Protein AF-A0A1H8AFB3-F1 (afdb_monomer_lite)

Foldseek 3Di:
DDDDDDDDDDPDPPPPPPPPPPDPDDDLVQAFLLNLLPDDPVVNVVSLVVLVVVLCVLVVHPDDDPVVSVVLSVQLNVQSVVGRGDRSNVSSCVSVVRDGDDDD

pLDDT: mean 86.25, std 17.1, range [46.03, 98.5]

Secondary structure (DSSP, 8-state):
---------------------------TTT-BHHHHTTS-HHHHHHHHHHHHHHHHHHTT-----HHHHHHHHHHHHHHHHH-TTSBHHHHHHHHHT--PPPP-

Radius of gyration: 25.3 Å; chains: 1; bounding box: 53×80×49 Å

Sequence (104 aa):
MNKPLMTVLALLSLSSSAMAEDKLVVDLSKMTCRELIKLDIQDFAGITMWLSGYYNASVRNTVIDLYQFAGAAKSVKDYCQTSPQATVMSAAERALGIKMPKPR

Structure (mmCIF, N/CA/C/O backbone):
data_AF-A0A1H8AFB3-F1
#
_entry.id   AF-A0A1H8AFB3-F1
#
loop_
_atom_site.group_PDB
_atom_site.id
_atom_site.type_symbol
_atom_site.label_atom_id
_atom_site.label_alt_id
_atom_site.label_comp_id
_atom_site.label_asym_id
_atom_site.label_entity_id
_atom_site.label_seq_id
_atom_site.pdbx_PDB_ins_code
_atom_site.Cartn_x
_atom_site.Cartn_y
_atom_site.Cartn_z
_atom_site.occupancy
_atom_site.B_iso_or_equiv
_atom_site.auth_seq_id
_atom_site.auth_comp_id
_atom_site.auth_asym_id
_atom_site.auth_atom_id
_atom_site.pdbx_PDB_model_num
ATOM 1 N N . MET A 1 1 ? -31.218 66.423 34.667 1.00 46.03 1 MET A N 1
ATOM 2 C CA . MET A 1 1 ? -30.394 66.826 33.513 1.00 46.03 1 MET A CA 1
ATOM 3 C C . MET A 1 1 ? -29.054 66.096 33.612 1.00 46.03 1 MET A C 1
ATOM 5 O O . MET A 1 1 ? -28.281 66.383 34.513 1.00 46.03 1 MET A O 1
ATOM 9 N N . ASN A 1 2 ? -28.871 65.117 32.715 1.00 57.50 2 ASN A N 1
ATOM 10 C CA . ASN A 1 2 ? -27.603 64.609 32.161 1.00 57.50 2 ASN A CA 1
ATOM 11 C C . ASN A 1 2 ? -26.790 63.590 32.982 1.00 57.50 2 ASN A C 1
ATOM 13 O O . ASN A 1 2 ? -25.869 63.978 33.692 1.00 57.50 2 ASN A O 1
ATOM 17 N N . LYS A 1 3 ? -27.043 62.287 32.754 1.00 50.91 3 LYS A N 1
ATOM 18 C CA . LYS A 1 3 ? -26.057 61.185 32.847 1.00 50.91 3 LYS A CA 1
ATOM 19 C C . LYS A 1 3 ? -26.382 60.077 31.817 1.00 50.91 3 LYS A C 1
ATOM 21 O O . LYS A 1 3 ? -27.526 60.004 31.381 1.00 50.91 3 LYS A O 1
ATOM 26 N N . PRO A 1 4 ? -25.377 59.315 31.349 1.00 50.28 4 PRO A N 1
ATOM 27 C CA . PRO A 1 4 ? -25.077 59.221 29.920 1.00 50.28 4 PRO A CA 1
ATOM 28 C C . PRO A 1 4 ? -25.394 57.870 29.258 1.00 50.28 4 PRO A C 1
ATOM 30 O O . PRO A 1 4 ? -25.502 56.839 29.911 1.00 50.28 4 PRO A O 1
ATOM 33 N N . LEU A 1 5 ? -25.491 57.950 27.926 1.00 60.56 5 LEU A N 1
ATOM 34 C CA . LEU A 1 5 ? -25.048 57.007 26.893 1.00 60.56 5 LEU A CA 1
ATOM 35 C C . LEU A 1 5 ? -24.680 55.581 27.345 1.00 60.56 5 LEU A C 1
ATOM 37 O O . LEU A 1 5 ? -23.609 55.370 27.909 1.00 60.56 5 LEU A O 1
ATOM 41 N N . MET A 1 6 ? -25.480 54.593 26.933 1.00 50.81 6 MET A N 1
ATOM 42 C CA . MET A 1 6 ? -24.977 53.232 26.738 1.00 50.81 6 MET A CA 1
ATOM 43 C C . MET A 1 6 ? -25.818 52.463 25.707 1.00 50.81 6 MET A C 1
ATOM 45 O O . MET A 1 6 ? -26.662 51.638 26.045 1.00 50.81 6 MET A O 1
ATOM 49 N N . THR A 1 7 ? -25.594 52.744 24.423 1.00 58.03 7 T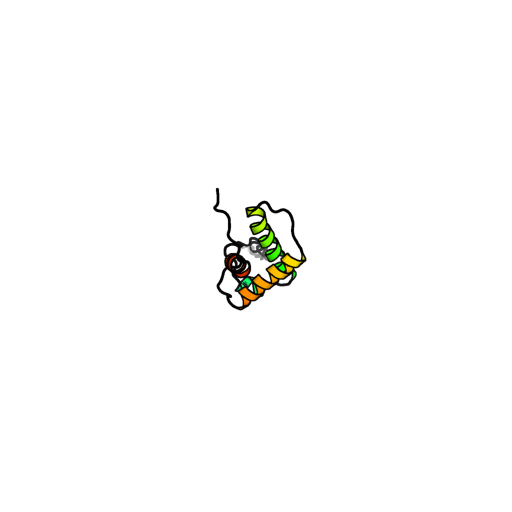HR A N 1
ATOM 50 C CA . THR A 1 7 ? -26.097 51.895 23.333 1.00 58.03 7 THR A CA 1
ATOM 51 C C . THR A 1 7 ? -25.036 50.836 23.047 1.00 58.03 7 THR A C 1
ATOM 53 O O . THR A 1 7 ? -24.023 51.118 22.411 1.00 58.03 7 THR A O 1
ATOM 56 N N . VAL A 1 8 ? -25.222 49.630 23.583 1.00 57.38 8 VAL A N 1
ATOM 57 C CA . VAL A 1 8 ? -24.325 48.490 23.350 1.00 57.38 8 VAL A CA 1
ATOM 58 C C . VAL A 1 8 ? -24.619 47.925 21.960 1.00 57.38 8 VAL A C 1
ATOM 60 O O . VAL A 1 8 ? -25.639 47.274 21.749 1.00 57.38 8 VAL A O 1
ATOM 63 N N . LEU A 1 9 ? -23.736 48.201 21.001 1.00 58.44 9 LEU A N 1
ATOM 64 C CA . LEU A 1 9 ? -23.766 47.596 19.672 1.00 58.44 9 LEU A CA 1
ATOM 65 C C . LEU A 1 9 ? -23.111 46.209 19.766 1.00 58.44 9 LEU A C 1
ATOM 67 O O . LEU A 1 9 ? -21.892 46.097 19.877 1.00 58.44 9 LEU A O 1
ATOM 71 N N . ALA A 1 10 ? -23.922 45.153 19.777 1.00 56.72 10 ALA A N 1
ATOM 72 C CA . ALA A 1 10 ? -23.434 43.779 19.761 1.00 56.72 10 ALA A CA 1
ATOM 73 C C . ALA A 1 10 ? -22.841 43.457 18.377 1.00 56.72 10 ALA A C 1
ATOM 75 O O . ALA A 1 10 ? -23.577 43.249 17.413 1.00 56.72 10 ALA A O 1
ATOM 76 N N . LEU A 1 11 ? -21.509 43.430 18.270 1.00 58.72 11 LEU A N 1
ATOM 77 C CA . LEU A 1 11 ? -20.823 42.860 17.112 1.00 58.72 11 LEU A CA 1
ATOM 78 C C . LEU A 1 11 ? -21.024 41.338 17.134 1.00 58.72 11 LEU A C 1
ATOM 80 O O . LEU A 1 11 ? -20.441 40.646 17.967 1.00 58.72 11 LEU A O 1
ATOM 84 N N . LEU A 1 12 ? -21.841 40.812 16.217 1.00 58.88 12 LEU A N 1
ATOM 85 C CA . LEU A 1 12 ? -21.858 39.383 15.916 1.00 58.88 12 LEU A CA 1
ATOM 86 C C . LEU A 1 12 ? -20.552 39.021 15.202 1.00 58.88 12 LEU A C 1
ATOM 88 O O . LEU A 1 12 ? -20.383 39.277 14.010 1.00 58.88 12 LEU A O 1
ATOM 92 N N . SER A 1 13 ? -19.626 38.424 15.942 1.00 58.44 13 SER A N 1
ATOM 93 C CA . SER A 1 13 ? -18.434 37.779 15.403 1.00 58.44 13 SER A CA 1
ATOM 94 C C . SER A 1 13 ? -18.864 36.623 14.493 1.00 58.44 13 SER A C 1
ATOM 96 O O . SER A 1 13 ? -19.288 35.577 14.981 1.00 58.44 13 SER A O 1
ATOM 98 N N . LEU A 1 14 ? -18.754 36.781 13.170 1.00 59.81 14 LEU A N 1
ATOM 99 C CA . LEU A 1 14 ? -18.747 35.640 12.254 1.00 59.81 14 LEU A CA 1
ATOM 100 C C . LEU A 1 14 ? -17.430 34.888 12.472 1.00 59.81 14 LEU A C 1
ATOM 102 O O . LEU A 1 14 ? -16.422 35.155 11.822 1.00 59.81 14 LEU A O 1
ATOM 106 N N . SER A 1 15 ? -17.418 33.959 13.422 1.00 58.34 15 SER A N 1
ATOM 107 C CA . SER A 1 15 ? -16.384 32.936 13.505 1.00 58.34 15 SER A CA 1
ATOM 108 C C . SER A 1 15 ? -16.582 31.978 12.335 1.00 58.34 15 SER A C 1
ATOM 110 O O . SER A 1 15 ? -17.300 30.987 12.450 1.00 58.34 15 SER A O 1
ATOM 112 N N . SER A 1 16 ? -15.967 32.294 11.195 1.00 58.94 16 SER A N 1
ATOM 113 C CA . SER A 1 16 ? -15.724 31.322 10.136 1.00 58.94 16 SER A CA 1
ATOM 114 C C . SER A 1 16 ? -14.920 30.184 10.754 1.00 58.94 16 SER A C 1
ATOM 116 O O . SER A 1 16 ? -13.724 30.333 11.006 1.00 58.94 16 SER A O 1
ATOM 118 N N . SER A 1 17 ? -15.562 29.052 11.037 1.00 57.22 17 SER A N 1
ATOM 119 C CA . SER A 1 17 ? -14.844 27.808 11.260 1.00 57.22 17 SER A CA 1
ATOM 120 C C . SER A 1 17 ? -14.203 27.457 9.925 1.00 57.22 17 SER A C 1
ATOM 122 O O . SER A 1 17 ? -14.819 26.804 9.084 1.00 57.22 17 SER A O 1
ATOM 124 N N . ALA A 1 18 ? -12.984 27.946 9.701 1.00 57.53 18 ALA A N 1
ATOM 125 C CA . ALA A 1 18 ? -12.064 27.283 8.805 1.00 57.53 18 ALA A CA 1
ATOM 126 C C . ALA A 1 18 ? -11.955 25.859 9.351 1.00 57.53 18 ALA A C 1
ATOM 128 O O . ALA A 1 18 ? -11.265 25.615 10.340 1.00 57.53 18 ALA A O 1
ATOM 129 N N . MET A 1 19 ? -12.760 24.959 8.786 1.00 56.31 19 MET A N 1
ATOM 130 C CA . MET A 1 19 ? -12.543 23.527 8.853 1.00 56.31 19 MET A CA 1
ATOM 131 C C . MET A 1 19 ? -11.073 23.361 8.502 1.00 56.31 19 MET A C 1
ATOM 133 O O . MET A 1 19 ? -10.692 23.581 7.354 1.00 56.31 19 MET A O 1
ATOM 137 N N . ALA A 1 20 ? -10.231 23.115 9.502 1.00 53.31 20 ALA A N 1
ATOM 138 C CA . ALA A 1 20 ? -8.872 22.702 9.242 1.00 53.31 20 ALA A CA 1
ATOM 139 C C . ALA A 1 20 ? -9.008 21.486 8.325 1.00 53.31 20 ALA A C 1
ATOM 141 O O . ALA A 1 20 ? -9.665 20.517 8.708 1.00 53.31 20 ALA A O 1
ATOM 142 N N . GLU A 1 21 ? -8.509 21.581 7.092 1.00 55.00 21 GLU A N 1
ATOM 143 C CA . GLU A 1 21 ? -8.357 20.424 6.219 1.00 55.00 21 GLU A CA 1
ATOM 144 C C . GLU A 1 21 ? -7.431 19.471 6.971 1.00 55.00 21 GLU A C 1
ATOM 146 O O . GLU A 1 21 ? -6.213 19.661 7.023 1.00 55.00 21 GLU A O 1
ATOM 151 N N . ASP A 1 22 ? -8.040 18.545 7.706 1.00 57.22 22 ASP A N 1
ATOM 152 C CA . ASP A 1 22 ? -7.354 17.660 8.625 1.00 57.22 22 ASP A CA 1
ATOM 153 C C . ASP A 1 22 ? -6.405 16.802 7.788 1.00 57.22 22 ASP A C 1
ATOM 155 O O . ASP A 1 22 ? -6.825 15.991 6.969 1.00 57.22 22 ASP A O 1
ATOM 159 N N . LYS A 1 23 ? -5.117 17.136 7.893 1.00 54.56 23 LYS A N 1
ATOM 160 C CA . LYS A 1 23 ? -3.933 16.504 7.300 1.00 54.56 23 LYS A CA 1
ATOM 161 C C . LYS A 1 23 ? -4.231 15.442 6.226 1.00 54.56 23 LYS A C 1
ATOM 163 O O . LYS A 1 23 ? -4.320 14.257 6.533 1.00 54.56 23 LYS A O 1
ATOM 168 N N . LEU A 1 24 ? -4.184 15.841 4.951 1.00 72.25 24 LEU A N 1
ATOM 169 C CA . LEU A 1 24 ? -4.067 14.945 3.781 1.00 72.25 24 LEU A CA 1
ATOM 170 C C . LEU A 1 24 ? -2.687 14.241 3.719 1.00 72.25 24 LEU A C 1
ATOM 172 O O . LEU A 1 24 ? -2.046 14.169 2.673 1.00 72.25 24 LEU A O 1
ATOM 176 N N . VAL A 1 25 ? -2.172 13.775 4.857 1.00 83.69 25 VAL A N 1
ATOM 177 C CA . VAL A 1 25 ? -0.879 13.100 4.978 1.00 83.69 25 VAL A CA 1
ATOM 178 C C . VAL A 1 25 ? -1.126 11.723 5.569 1.00 83.69 25 VAL A C 1
ATOM 180 O O . VAL A 1 25 ? -1.426 11.589 6.753 1.00 83.69 25 VAL A O 1
ATOM 183 N N . VAL A 1 26 ? -0.969 10.696 4.739 1.00 86.25 26 VAL A N 1
ATOM 184 C CA . VAL A 1 26 ? -1.126 9.298 5.145 1.00 86.25 26 VAL A CA 1
ATOM 185 C C . VAL A 1 26 ? 0.251 8.681 5.365 1.00 86.25 26 VAL A C 1
ATOM 187 O O . VAL A 1 26 ? 1.062 8.595 4.445 1.00 86.25 26 VAL A O 1
ATOM 190 N N . ASP A 1 27 ? 0.516 8.221 6.588 1.00 92.44 27 ASP A N 1
ATOM 191 C CA . ASP A 1 27 ? 1.693 7.406 6.892 1.00 92.44 27 ASP A CA 1
ATOM 192 C C . ASP A 1 27 ? 1.402 5.937 6.556 1.00 92.44 27 ASP A C 1
ATOM 194 O O . ASP A 1 27 ? 0.851 5.181 7.363 1.00 92.44 27 ASP A O 1
ATOM 198 N N . LEU A 1 28 ? 1.779 5.521 5.346 1.00 92.50 28 LEU A N 1
ATOM 199 C CA . LEU A 1 28 ? 1.519 4.164 4.858 1.00 92.50 28 LEU A CA 1
ATOM 200 C C . LEU A 1 28 ? 2.301 3.073 5.595 1.00 92.50 28 LEU A C 1
ATOM 202 O O . LEU A 1 28 ? 1.915 1.908 5.516 1.00 92.50 28 LEU A O 1
ATOM 206 N N . SER A 1 29 ? 3.317 3.433 6.389 1.00 93.06 29 SER A N 1
ATOM 207 C CA . SER A 1 29 ? 3.974 2.475 7.286 1.00 93.06 29 SER A CA 1
ATOM 208 C C . SER A 1 29 ? 3.085 2.060 8.464 1.00 93.06 29 SER A C 1
ATOM 210 O O . SER A 1 29 ? 3.275 0.984 9.034 1.00 93.06 29 SER A O 1
ATOM 212 N N . LYS A 1 30 ? 2.091 2.889 8.810 1.00 96.31 30 LYS A N 1
ATOM 213 C CA . LYS A 1 30 ? 1.168 2.673 9.934 1.00 96.31 30 LYS A CA 1
ATOM 214 C C . LYS A 1 30 ? -0.247 2.306 9.509 1.00 96.31 30 LYS A C 1
ATOM 216 O O . LYS A 1 30 ? -0.983 1.762 10.328 1.00 96.31 30 LYS A O 1
ATOM 221 N N . MET A 1 31 ? -0.620 2.584 8.260 1.00 96.88 31 MET A N 1
ATOM 222 C CA . MET A 1 31 ? -1.946 2.263 7.740 1.00 96.88 31 MET A CA 1
ATOM 223 C C . MET A 1 31 ? -2.259 0.774 7.924 1.00 96.88 31 MET A C 1
ATOM 225 O O . MET A 1 31 ? -1.478 -0.105 7.550 1.00 96.88 31 MET A O 1
ATOM 229 N N . THR A 1 32 ? -3.423 0.493 8.489 1.00 98.31 32 THR A N 1
ATOM 230 C CA . THR A 1 32 ? -3.913 -0.849 8.787 1.00 98.31 32 THR A CA 1
ATOM 231 C C . THR A 1 32 ? -4.728 -1.421 7.633 1.00 98.31 32 THR A C 1
ATOM 233 O O . THR A 1 32 ? -5.377 -0.712 6.861 1.00 98.31 32 THR A O 1
ATOM 236 N N . CYS A 1 33 ? -4.780 -2.746 7.557 1.00 98.31 33 CYS A N 1
ATOM 237 C CA . CYS A 1 33 ? -5.670 -3.455 6.649 1.00 98.31 33 CYS A CA 1
ATOM 238 C C . CYS A 1 33 ? -7.147 -3.100 6.870 1.00 98.31 33 CYS A C 1
ATOM 240 O O . CYS A 1 33 ? -7.910 -3.045 5.908 1.00 98.31 33 CYS A O 1
ATOM 242 N N . ARG A 1 34 ? -7.556 -2.819 8.116 1.00 98.31 34 ARG A N 1
ATOM 243 C CA . ARG A 1 34 ? -8.916 -2.358 8.436 1.00 98.31 34 ARG A CA 1
ATOM 244 C C . ARG A 1 34 ? -9.255 -1.027 7.769 1.00 98.31 34 ARG A C 1
ATOM 246 O O . ARG A 1 34 ? -10.405 -0.841 7.383 1.00 98.31 34 ARG A O 1
ATOM 253 N N . GLU A 1 35 ? -8.298 -0.112 7.678 1.00 97.38 35 GLU A N 1
ATOM 254 C CA . GLU A 1 35 ? -8.478 1.165 6.982 1.00 97.38 35 GLU A CA 1
ATOM 255 C C . GLU A 1 35 ? -8.527 0.943 5.468 1.00 97.38 35 GLU A C 1
ATOM 257 O O . GLU A 1 35 ? -9.445 1.432 4.818 1.00 97.38 35 GLU A O 1
ATOM 262 N N . LEU A 1 36 ? -7.629 0.116 4.920 1.00 97.31 36 LEU A N 1
ATOM 263 C CA . LEU A 1 36 ? -7.551 -0.149 3.478 1.00 97.31 36 LEU A CA 1
ATOM 264 C C . LEU A 1 36 ? -8.855 -0.710 2.901 1.00 97.31 36 LEU A C 1
ATOM 266 O O . LEU A 1 36 ? -9.318 -0.254 1.861 1.00 97.31 36 LEU A O 1
ATOM 270 N N . ILE A 1 37 ? -9.465 -1.698 3.562 1.00 97.19 37 ILE A N 1
ATOM 271 C CA . ILE A 1 37 ? -10.675 -2.359 3.042 1.00 97.19 37 ILE A CA 1
ATOM 272 C C . ILE A 1 37 ? -11.935 -1.485 3.117 1.00 97.19 37 ILE A C 1
ATOM 274 O O . ILE A 1 37 ? -12.971 -1.885 2.589 1.00 97.19 37 ILE A O 1
ATOM 278 N N . LYS A 1 38 ? -11.865 -0.337 3.802 1.00 97.25 38 LYS A N 1
ATOM 279 C CA . LYS A 1 38 ? -12.955 0.641 3.898 1.00 97.25 38 LYS A CA 1
ATOM 280 C C . LYS A 1 38 ? -12.869 1.739 2.843 1.00 97.25 38 LYS A C 1
ATOM 282 O O . LYS A 1 38 ? -13.826 2.497 2.718 1.00 97.25 38 LYS A O 1
ATOM 287 N N . LEU A 1 39 ? -11.744 1.840 2.137 1.00 95.56 39 LEU A N 1
ATOM 288 C CA . LEU A 1 39 ? -11.563 2.831 1.087 1.00 95.56 39 LEU A CA 1
ATOM 289 C C . LEU A 1 39 ? -12.544 2.598 -0.059 1.00 95.56 39 LEU A C 1
ATOM 291 O O . LEU A 1 39 ? -12.922 1.460 -0.362 1.00 95.56 39 LEU A O 1
ATOM 295 N N . ASP A 1 40 ? -12.913 3.689 -0.719 1.00 96.94 40 ASP A N 1
ATOM 296 C CA . ASP A 1 40 ? -13.565 3.594 -2.012 1.00 96.94 40 ASP A CA 1
ATOM 297 C C . ASP A 1 40 ? -12.582 3.106 -3.092 1.00 96.94 40 ASP A C 1
ATOM 299 O O . ASP A 1 40 ? -11.397 2.863 -2.852 1.00 96.94 40 ASP A O 1
ATOM 303 N N . ILE A 1 41 ? -13.094 2.914 -4.306 1.00 94.75 41 ILE A N 1
ATOM 304 C CA . ILE A 1 41 ? -12.307 2.363 -5.412 1.00 94.75 41 ILE A CA 1
ATOM 305 C C . ILE A 1 41 ? -11.153 3.295 -5.811 1.00 94.75 41 ILE A C 1
ATOM 307 O O . ILE A 1 41 ? -10.089 2.796 -6.181 1.00 94.75 41 ILE A O 1
ATOM 311 N N . GLN A 1 42 ? -11.346 4.616 -5.753 1.00 96.31 42 GLN A N 1
ATOM 312 C CA . GLN A 1 42 ? -10.334 5.588 -6.171 1.00 96.31 42 GLN A CA 1
ATOM 313 C C . GLN A 1 42 ? -9.193 5.644 -5.158 1.00 96.31 42 GLN A C 1
ATOM 315 O O . GLN A 1 42 ? -8.030 5.489 -5.535 1.00 96.31 42 GLN A O 1
ATOM 320 N N . ASP A 1 43 ? -9.520 5.753 -3.874 1.00 94.94 43 ASP A N 1
ATOM 321 C CA . ASP A 1 43 ? -8.531 5.771 -2.801 1.00 94.94 43 ASP A CA 1
ATOM 322 C C . ASP A 1 43 ? -7.786 4.435 -2.718 1.00 94.94 43 ASP A C 1
ATOM 324 O O . ASP A 1 43 ? -6.558 4.397 -2.604 1.00 94.94 43 ASP A O 1
ATOM 328 N N . PHE A 1 44 ? -8.503 3.314 -2.855 1.00 96.19 44 PHE A N 1
ATOM 329 C CA . PHE A 1 44 ? -7.887 1.990 -2.907 1.00 96.19 44 PHE A CA 1
ATOM 330 C C . PHE A 1 44 ? -6.894 1.869 -4.073 1.00 96.19 44 PHE A C 1
ATOM 332 O O . PHE A 1 44 ? -5.782 1.359 -3.893 1.00 96.19 44 PHE A O 1
ATOM 339 N N . ALA A 1 45 ? -7.258 2.355 -5.264 1.00 96.19 45 ALA A N 1
ATOM 340 C CA . ALA A 1 45 ? -6.364 2.370 -6.419 1.00 96.19 45 ALA A CA 1
ATOM 341 C C . ALA A 1 45 ? -5.131 3.256 -6.171 1.00 96.19 45 ALA A C 1
ATOM 343 O O . ALA A 1 45 ? -4.011 2.840 -6.468 1.00 96.19 45 ALA A O 1
ATOM 344 N N . GLY A 1 46 ? -5.310 4.434 -5.567 1.00 96.19 46 GLY A N 1
ATOM 345 C CA . GLY A 1 46 ? -4.215 5.338 -5.209 1.00 96.19 46 GLY A CA 1
ATOM 346 C C . GLY A 1 46 ? -3.215 4.703 -4.238 1.00 96.19 46 GLY A C 1
ATOM 347 O O . GLY A 1 46 ? -2.011 4.689 -4.507 1.00 96.19 46 GLY A O 1
ATOM 348 N N . ILE A 1 47 ? -3.704 4.106 -3.146 1.00 96.25 47 ILE A N 1
ATOM 349 C CA . ILE A 1 47 ? -2.849 3.450 -2.146 1.00 96.25 47 ILE A CA 1
ATOM 350 C C . ILE A 1 47 ? -2.123 2.234 -2.730 1.00 96.25 47 ILE A C 1
ATOM 352 O O . ILE A 1 47 ? -0.921 2.067 -2.515 1.00 96.25 47 ILE A O 1
ATOM 356 N N . THR A 1 48 ? -2.816 1.387 -3.493 1.00 96.94 48 THR A N 1
ATOM 357 C CA . THR A 1 48 ? -2.188 0.201 -4.102 1.00 96.94 48 THR A CA 1
ATOM 358 C C . THR A 1 48 ? -1.159 0.572 -5.170 1.00 96.94 48 THR A C 1
ATOM 360 O O . THR A 1 48 ? -0.110 -0.071 -5.248 1.00 96.94 48 THR A O 1
ATOM 363 N N . MET A 1 49 ? -1.391 1.642 -5.938 1.00 97.62 49 MET A N 1
ATOM 364 C CA . MET A 1 49 ? -0.410 2.174 -6.887 1.00 97.62 49 MET A CA 1
ATOM 365 C C . MET A 1 49 ? 0.827 2.730 -6.172 1.00 97.62 49 MET A C 1
ATOM 367 O O . MET A 1 49 ? 1.952 2.414 -6.564 1.00 97.62 49 MET A O 1
ATOM 371 N N . TRP A 1 50 ? 0.645 3.499 -5.093 1.00 96.94 50 TRP A N 1
ATOM 372 C CA . TRP A 1 50 ? 1.766 3.987 -4.284 1.00 96.94 50 TRP A CA 1
ATOM 373 C C . TRP A 1 50 ? 2.608 2.827 -3.746 1.00 96.94 50 TRP A C 1
ATOM 375 O O . TRP A 1 50 ? 3.834 2.849 -3.846 1.00 96.94 50 TRP A O 1
ATOM 385 N N . LEU A 1 51 ? 1.951 1.781 -3.239 1.00 97.00 51 LEU A N 1
ATOM 386 C CA . LEU A 1 51 ? 2.615 0.605 -2.684 1.00 97.00 51 LEU A CA 1
ATOM 387 C C . LEU A 1 51 ? 3.415 -0.154 -3.750 1.00 97.00 51 LEU A C 1
ATOM 389 O O . LEU A 1 51 ? 4.565 -0.525 -3.519 1.00 97.00 51 LEU A O 1
ATOM 393 N N . SER A 1 52 ? 2.838 -0.317 -4.945 1.00 97.19 52 SER A N 1
ATOM 394 C CA . SER A 1 52 ? 3.543 -0.864 -6.108 1.00 97.19 52 SER A CA 1
ATOM 395 C C . SER A 1 52 ? 4.797 -0.048 -6.435 1.00 97.19 52 SER A C 1
ATOM 397 O O . SER A 1 52 ? 5.882 -0.614 -6.585 1.00 97.19 52 SER A O 1
ATOM 399 N N . GLY A 1 53 ? 4.682 1.282 -6.484 1.00 96.62 53 GLY A N 1
ATOM 400 C CA . GLY A 1 53 ? 5.812 2.179 -6.721 1.00 96.62 53 GLY A CA 1
ATOM 401 C C . GLY A 1 53 ? 6.902 2.057 -5.653 1.00 96.62 53 GLY A C 1
ATOM 402 O O . GLY A 1 53 ? 8.076 1.925 -5.994 1.00 96.62 53 GLY A O 1
ATOM 403 N N . TYR A 1 54 ? 6.518 2.027 -4.374 1.00 96.06 54 TYR A N 1
ATOM 404 C CA . TYR A 1 54 ? 7.435 1.884 -3.242 1.00 96.06 54 TYR A CA 1
ATOM 405 C C . TYR A 1 54 ? 8.301 0.619 -3.358 1.00 96.06 54 TYR A C 1
ATOM 407 O O . TYR A 1 54 ? 9.530 0.684 -3.258 1.00 96.06 54 TYR A O 1
ATOM 415 N N . TYR A 1 55 ? 7.679 -0.529 -3.640 1.00 95.88 55 TYR A N 1
ATOM 416 C CA . TYR A 1 55 ? 8.400 -1.794 -3.779 1.00 95.88 55 TYR A CA 1
ATOM 417 C C . TYR A 1 55 ? 9.244 -1.855 -5.057 1.00 95.88 55 TYR A C 1
ATOM 419 O O . TYR A 1 55 ? 10.398 -2.284 -5.004 1.00 95.88 55 TYR A O 1
ATOM 427 N N . ASN A 1 56 ? 8.736 -1.372 -6.193 1.00 96.12 56 ASN A N 1
ATOM 428 C CA . ASN A 1 56 ? 9.496 -1.352 -7.447 1.00 96.12 56 ASN A CA 1
ATOM 429 C C . ASN A 1 56 ? 10.707 -0.407 -7.392 1.00 96.12 56 ASN A C 1
ATOM 431 O O . ASN A 1 56 ? 11.772 -0.741 -7.919 1.00 96.12 56 ASN A O 1
ATOM 435 N N . ALA A 1 57 ? 10.596 0.726 -6.688 1.00 94.81 57 ALA A N 1
ATOM 436 C CA . ALA A 1 57 ? 11.707 1.651 -6.478 1.00 94.81 57 ALA A CA 1
ATOM 437 C C . ALA A 1 57 ? 12.886 0.982 -5.752 1.00 94.81 57 ALA A C 1
ATOM 439 O O . ALA A 1 57 ? 14.042 1.228 -6.104 1.00 94.81 57 ALA A O 1
ATOM 440 N N . SER A 1 58 ? 12.606 0.079 -4.803 1.00 92.50 58 SER A N 1
ATOM 441 C CA . SER A 1 58 ? 13.640 -0.643 -4.046 1.00 92.50 58 SER A CA 1
ATOM 442 C C . SER A 1 58 ? 14.563 -1.495 -4.929 1.00 92.50 58 SER A C 1
ATOM 444 O O . SER A 1 58 ? 15.735 -1.684 -4.605 1.00 92.50 58 SER A O 1
ATOM 446 N N . VAL A 1 59 ? 14.061 -1.947 -6.082 1.00 93.19 59 VAL A N 1
ATOM 447 C CA . VAL A 1 59 ? 14.789 -2.769 -7.060 1.00 93.19 59 VAL A CA 1
ATOM 448 C C . VAL A 1 59 ? 15.064 -2.033 -8.373 1.00 93.19 59 VAL A C 1
ATOM 450 O O . VAL A 1 59 ? 15.512 -2.643 -9.340 1.00 93.19 59 VAL A O 1
ATOM 453 N N . ARG A 1 60 ? 14.835 -0.712 -8.416 1.00 94.69 60 ARG A N 1
ATOM 454 C CA . ARG A 1 60 ? 14.982 0.134 -9.615 1.00 94.69 60 ARG A CA 1
ATOM 455 C C . ARG A 1 60 ? 14.173 -0.371 -10.820 1.00 94.69 60 ARG A C 1
ATOM 457 O O . ARG A 1 60 ? 14.587 -0.161 -11.959 1.00 94.69 60 ARG A O 1
ATOM 464 N N . ASN A 1 61 ? 13.036 -1.026 -10.579 1.00 95.19 61 ASN A N 1
ATOM 465 C CA . ASN A 1 61 ? 12.139 -1.440 -11.650 1.00 95.19 61 ASN A CA 1
ATOM 466 C C . ASN A 1 61 ? 11.244 -0.265 -12.064 1.00 95.19 61 ASN A C 1
ATOM 468 O O . ASN A 1 61 ? 10.606 0.369 -11.226 1.00 95.19 61 ASN A O 1
ATOM 472 N N . THR A 1 62 ? 11.199 0.016 -13.361 1.00 96.56 62 THR A N 1
ATOM 473 C CA . THR A 1 62 ? 10.401 1.094 -13.961 1.00 96.56 62 THR A CA 1
ATOM 474 C C . THR A 1 62 ? 9.229 0.573 -14.792 1.00 96.56 62 THR A C 1
ATOM 476 O O . THR A 1 62 ? 8.496 1.369 -15.373 1.00 96.56 62 THR A O 1
ATOM 479 N N . VAL A 1 63 ? 9.049 -0.749 -14.871 1.00 96.94 63 VAL A N 1
ATOM 480 C CA . VAL A 1 63 ? 7.993 -1.395 -15.655 1.00 96.94 63 VAL A CA 1
ATOM 481 C C . VAL A 1 63 ? 6.899 -1.906 -14.727 1.00 96.94 63 VAL A C 1
ATOM 483 O O . VAL A 1 63 ? 7.172 -2.634 -13.771 1.00 96.94 63 VAL A O 1
ATOM 486 N N . ILE A 1 64 ? 5.653 -1.566 -15.057 1.00 96.19 64 ILE A N 1
ATOM 487 C CA . ILE A 1 64 ? 4.458 -2.131 -14.434 1.00 96.19 64 ILE A CA 1
ATOM 488 C C . ILE A 1 64 ? 3.727 -3.024 -15.438 1.00 96.19 64 ILE A C 1
ATOM 490 O O . ILE A 1 64 ? 3.368 -2.591 -16.531 1.00 96.19 64 ILE A O 1
ATOM 494 N N . ASP A 1 65 ? 3.492 -4.275 -15.053 1.00 96.81 65 ASP A N 1
ATOM 495 C CA . ASP A 1 65 ? 2.525 -5.143 -15.720 1.00 96.81 65 ASP A CA 1
ATOM 496 C C . ASP A 1 65 ? 1.158 -4.910 -15.066 1.00 96.81 65 ASP A C 1
ATOM 498 O O . ASP A 1 65 ? 0.976 -5.169 -13.874 1.00 96.81 65 ASP A O 1
ATOM 502 N N . LEU A 1 66 ? 0.202 -4.382 -15.833 1.00 96.75 66 LEU A N 1
ATOM 503 C CA . LEU A 1 66 ? -1.107 -3.983 -15.308 1.00 96.75 66 LEU A CA 1
ATOM 504 C C . LEU A 1 66 ? -1.980 -5.176 -14.891 1.00 96.75 66 LEU A C 1
ATOM 506 O O . LEU A 1 66 ? -2.774 -5.048 -13.957 1.00 96.75 66 LEU A O 1
ATOM 510 N N . TYR A 1 67 ? -1.823 -6.336 -15.532 1.00 97.38 67 TYR A N 1
ATOM 511 C CA . TYR A 1 67 ? -2.559 -7.544 -15.159 1.00 97.38 67 TYR A CA 1
ATOM 512 C C . TYR A 1 67 ? -2.021 -8.115 -13.848 1.00 97.38 67 TYR A C 1
ATOM 514 O O . TYR A 1 67 ? -2.795 -8.410 -12.934 1.00 97.38 67 TYR A O 1
ATOM 522 N N . GLN A 1 68 ? -0.696 -8.194 -13.719 1.00 97.19 68 GLN A N 1
ATOM 523 C CA . GLN A 1 68 ? -0.055 -8.639 -12.482 1.00 97.19 68 GLN A CA 1
ATOM 524 C C . GLN A 1 68 ? -0.290 -7.657 -11.337 1.00 97.19 68 GLN A C 1
ATOM 526 O O . GLN A 1 68 ? -0.523 -8.081 -10.207 1.00 97.19 68 GLN A O 1
ATOM 531 N N . PHE A 1 69 ? -0.307 -6.352 -11.618 1.00 97.56 69 PHE A N 1
ATOM 532 C CA . PHE A 1 69 ? -0.675 -5.334 -10.639 1.00 97.56 69 PHE A CA 1
ATOM 533 C C . PHE A 1 69 ? -2.090 -5.558 -10.094 1.00 97.56 69 PHE A C 1
ATOM 535 O O . PHE A 1 69 ? -2.273 -5.589 -8.878 1.00 97.56 69 PHE A O 1
ATOM 542 N N . ALA A 1 70 ? -3.082 -5.769 -10.966 1.00 97.50 70 ALA A N 1
ATOM 543 C CA . ALA A 1 70 ? -4.455 -6.024 -10.535 1.00 97.50 70 ALA A CA 1
ATOM 544 C C . ALA A 1 70 ? -4.558 -7.298 -9.672 1.00 97.50 70 ALA A C 1
ATOM 546 O O . ALA A 1 70 ? -5.222 -7.295 -8.632 1.00 97.50 70 ALA A O 1
ATOM 547 N N . GLY A 1 71 ? -3.852 -8.367 -10.059 1.00 98.44 71 GLY A N 1
ATOM 548 C CA . GLY A 1 71 ? -3.770 -9.605 -9.277 1.00 98.44 71 GLY A CA 1
ATOM 549 C C . GLY A 1 71 ? -3.093 -9.419 -7.914 1.00 98.44 71 GLY A C 1
ATOM 550 O O . GLY A 1 71 ? -3.581 -9.920 -6.896 1.00 98.44 71 GLY A O 1
ATOM 551 N N . ALA A 1 72 ? -2.009 -8.645 -7.866 1.00 98.06 72 ALA A N 1
ATOM 552 C CA . ALA A 1 72 ? -1.304 -8.318 -6.635 1.00 98.06 72 ALA A CA 1
ATOM 553 C C . ALA A 1 72 ? -2.177 -7.474 -5.694 1.00 98.06 72 ALA A C 1
ATOM 555 O O . ALA A 1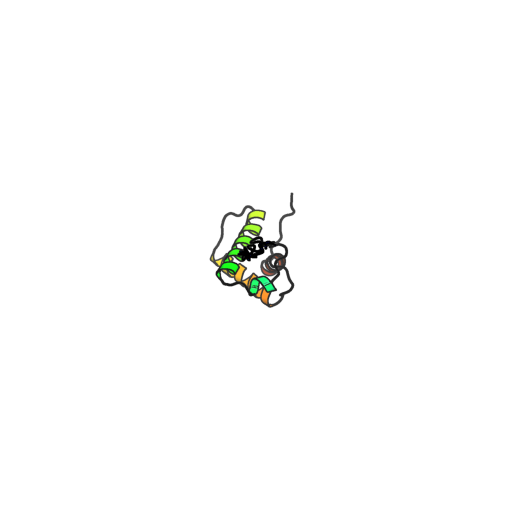 72 ? -2.337 -7.828 -4.527 1.00 98.06 72 ALA A O 1
ATOM 556 N N . ALA A 1 73 ? -2.817 -6.417 -6.202 1.00 98.00 73 ALA A N 1
ATOM 557 C CA . ALA A 1 73 ? -3.734 -5.576 -5.433 1.00 98.00 73 ALA A CA 1
ATOM 558 C C . ALA A 1 73 ? -4.895 -6.394 -4.844 1.00 98.00 73 ALA A C 1
ATOM 560 O O . ALA A 1 73 ? -5.241 -6.227 -3.670 1.00 98.00 73 ALA A O 1
ATOM 561 N N . LYS A 1 74 ? -5.451 -7.334 -5.622 1.00 98.06 74 LYS A N 1
ATOM 562 C CA . LYS A 1 74 ? -6.460 -8.275 -5.127 1.00 98.06 74 LYS A CA 1
ATOM 563 C C . LYS A 1 74 ? -5.909 -9.149 -3.997 1.00 98.06 74 LYS A C 1
ATOM 565 O O . LYS A 1 74 ? -6.551 -9.254 -2.959 1.00 98.06 74 LYS A O 1
ATOM 570 N N . SER A 1 75 ? -4.721 -9.724 -4.168 1.00 98.44 75 SER A N 1
ATOM 571 C CA . SER A 1 75 ? -4.097 -10.596 -3.162 1.00 98.44 75 SER A CA 1
ATOM 572 C C . SER A 1 75 ? -3.851 -9.862 -1.838 1.00 98.44 75 SER A C 1
ATOM 574 O O . SER A 1 75 ? -4.120 -10.404 -0.766 1.00 98.44 75 SER A O 1
ATOM 576 N N . VAL A 1 76 ? -3.420 -8.597 -1.897 1.00 98.19 76 VAL A N 1
ATOM 577 C CA . VAL A 1 76 ? -3.277 -7.742 -0.706 1.00 98.19 76 VAL A CA 1
ATOM 578 C C . VAL A 1 76 ? -4.631 -7.464 -0.056 1.00 98.19 76 VAL A C 1
ATOM 580 O O . VAL A 1 76 ? -4.760 -7.579 1.163 1.00 98.19 76 VAL A O 1
ATOM 583 N N . LYS A 1 77 ? -5.661 -7.140 -0.848 1.00 97.88 77 LYS A N 1
ATOM 584 C CA . LYS A 1 77 ? -7.018 -6.915 -0.332 1.00 97.88 77 LYS A CA 1
ATOM 585 C C . LYS A 1 77 ? -7.569 -8.160 0.366 1.00 97.88 77 LYS A C 1
ATOM 587 O O . LYS A 1 77 ? -8.073 -8.044 1.481 1.00 97.88 77 LYS A O 1
ATOM 592 N N . ASP A 1 78 ? -7.443 -9.328 -0.259 1.00 98.38 78 ASP A N 1
ATOM 593 C CA . ASP A 1 78 ? -7.899 -10.610 0.287 1.00 98.38 78 ASP A CA 1
ATOM 594 C C . ASP A 1 78 ? -7.169 -10.935 1.604 1.00 98.38 78 ASP A C 1
ATOM 596 O O . ASP A 1 78 ? -7.799 -11.293 2.602 1.00 98.38 78 ASP A O 1
ATOM 600 N N . TYR A 1 79 ? -5.846 -10.726 1.661 1.00 98.50 79 TYR A N 1
ATOM 601 C CA . TYR A 1 79 ? -5.088 -10.861 2.907 1.00 98.50 79 TYR A CA 1
ATOM 602 C C . TYR A 1 79 ? -5.633 -9.914 3.985 1.00 98.50 79 TYR A C 1
ATOM 604 O O . TYR A 1 79 ? -5.916 -10.331 5.112 1.00 98.50 79 TYR A O 1
ATOM 612 N N . CYS A 1 80 ? -5.847 -8.644 3.639 1.00 98.31 80 CYS A N 1
ATOM 613 C CA . CYS A 1 80 ? -6.344 -7.642 4.572 1.00 98.31 80 CYS A CA 1
ATOM 614 C C . CYS A 1 80 ? -7.743 -7.943 5.126 1.00 98.31 80 CYS A C 1
ATOM 616 O O . CYS A 1 80 ? -8.017 -7.594 6.276 1.00 98.31 80 CYS A O 1
ATOM 618 N N . GLN A 1 81 ? -8.607 -8.628 4.370 1.00 98.12 81 GLN A N 1
ATOM 619 C CA . GLN A 1 81 ? -9.917 -9.070 4.862 1.00 98.12 81 GLN A CA 1
ATOM 620 C C . GLN A 1 81 ? -9.801 -10.066 6.026 1.00 98.12 81 GLN A C 1
ATOM 622 O O . GLN A 1 81 ? -10.620 -10.034 6.942 1.00 98.12 81 GLN A O 1
ATOM 627 N N . THR A 1 82 ? -8.773 -10.917 6.019 1.00 98.06 82 THR A N 1
ATOM 628 C CA . THR A 1 82 ? -8.543 -11.924 7.072 1.00 98.06 82 THR A CA 1
ATOM 629 C C .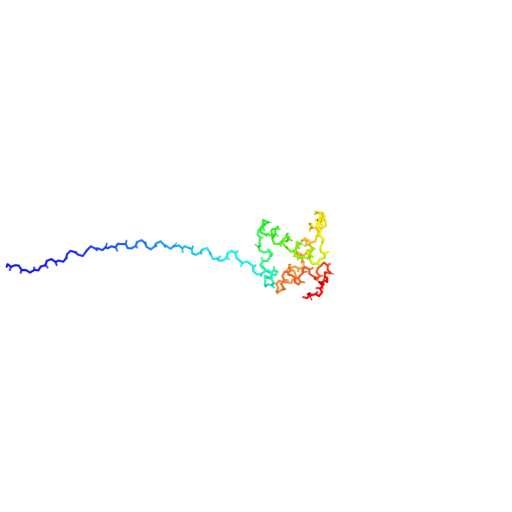 THR A 1 82 ? -7.650 -11.425 8.210 1.00 98.06 82 THR A C 1
ATOM 631 O O . THR A 1 82 ? -7.675 -11.984 9.304 1.00 98.06 82 THR A O 1
ATOM 634 N N . SER A 1 83 ? -6.885 -10.353 7.982 1.00 98.31 83 SER A N 1
ATOM 635 C CA . SER A 1 83 ? -5.884 -9.829 8.921 1.00 98.31 83 SER A CA 1
ATOM 636 C C . SER A 1 83 ? -6.046 -8.322 9.174 1.00 98.31 83 SER A C 1
ATOM 638 O O . SER A 1 83 ? -5.127 -7.547 8.910 1.00 98.31 83 SER A O 1
ATO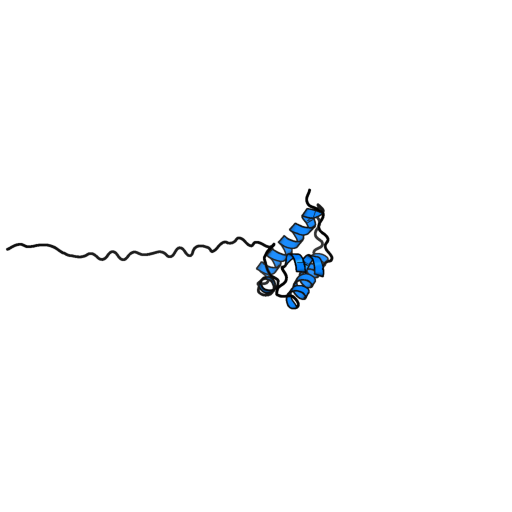M 640 N N . PRO A 1 84 ? -7.183 -7.854 9.723 1.00 97.88 84 PRO A N 1
ATOM 641 C CA . PRO A 1 84 ? -7.506 -6.425 9.790 1.00 97.88 84 PRO A CA 1
ATOM 642 C C . PRO A 1 84 ? -6.575 -5.593 10.689 1.00 97.88 84 PRO A C 1
ATOM 644 O O . PRO A 1 84 ? -6.557 -4.372 10.568 1.00 97.88 84 PRO A O 1
ATOM 647 N N . GLN A 1 85 ? -5.830 -6.223 11.604 1.00 98.06 85 GLN A N 1
ATOM 648 C CA . GLN A 1 85 ? -4.870 -5.540 12.486 1.00 98.06 85 GLN A CA 1
ATOM 649 C C . GLN A 1 85 ? -3.464 -5.408 11.876 1.00 98.06 85 GLN A C 1
ATOM 651 O O . GLN A 1 85 ? -2.639 -4.677 12.416 1.00 98.06 85 GLN A O 1
ATOM 656 N N . ALA A 1 86 ? -3.171 -6.114 10.780 1.00 98.12 86 ALA A N 1
ATOM 657 C CA . ALA A 1 86 ? -1.886 -6.000 10.099 1.00 98.12 86 ALA A CA 1
ATOM 658 C C . ALA A 1 86 ? -1.747 -4.625 9.431 1.00 98.12 86 ALA A C 1
ATOM 660 O O . ALA A 1 86 ? -2.747 -4.025 9.025 1.00 98.12 86 ALA A O 1
ATOM 661 N N . THR A 1 87 ? -0.514 -4.141 9.270 1.00 98.19 87 THR A N 1
ATOM 662 C CA . THR A 1 87 ? -0.260 -2.971 8.420 1.00 98.19 87 THR A CA 1
ATOM 663 C C . THR A 1 87 ? -0.350 -3.366 6.949 1.00 98.19 87 THR A C 1
ATOM 665 O O . THR A 1 87 ? -0.021 -4.501 6.590 1.00 98.19 87 THR A O 1
ATOM 668 N N . VAL A 1 88 ? -0.745 -2.431 6.085 1.00 97.69 88 VAL A N 1
ATOM 669 C CA . VAL A 1 88 ? -0.861 -2.658 4.635 1.00 97.69 88 VAL A CA 1
ATOM 670 C C . VAL A 1 88 ? 0.472 -3.105 4.026 1.00 97.69 88 VAL A C 1
ATOM 672 O O . VAL A 1 88 ? 0.492 -4.024 3.210 1.00 97.69 88 VAL A O 1
ATOM 675 N N . MET A 1 89 ? 1.596 -2.531 4.466 1.00 97.00 89 MET A N 1
ATOM 676 C CA . MET A 1 89 ? 2.926 -2.948 4.000 1.00 97.00 89 MET A CA 1
ATOM 677 C C . MET A 1 89 ? 3.245 -4.393 4.406 1.00 97.00 89 MET A C 1
ATOM 679 O O . MET A 1 89 ? 3.638 -5.198 3.565 1.00 97.00 89 MET A O 1
ATOM 683 N N . SER A 1 90 ? 2.977 -4.773 5.663 1.00 97.31 90 SER A N 1
ATOM 684 C CA . SER A 1 90 ? 3.191 -6.159 6.106 1.00 97.31 90 SER A CA 1
ATOM 685 C C . SER A 1 90 ? 2.282 -7.156 5.375 1.00 97.31 90 SER A C 1
ATOM 687 O O . SER A 1 90 ? 2.686 -8.288 5.109 1.00 97.31 90 SER A O 1
ATOM 689 N N . ALA A 1 91 ? 1.062 -6.735 5.024 1.00 97.69 91 ALA A N 1
ATOM 690 C CA . ALA A 1 91 ? 0.139 -7.526 4.225 1.00 97.69 91 ALA A CA 1
ATOM 691 C C . ALA A 1 91 ? 0.663 -7.727 2.802 1.00 97.69 91 ALA A C 1
ATOM 693 O O . ALA A 1 91 ? 0.648 -8.853 2.319 1.00 97.69 91 ALA A O 1
ATOM 694 N N . ALA A 1 92 ? 1.182 -6.682 2.153 1.00 97.69 92 ALA A N 1
ATOM 695 C CA . ALA A 1 92 ? 1.781 -6.805 0.828 1.00 97.69 92 ALA A CA 1
ATOM 696 C C . ALA A 1 92 ? 3.015 -7.706 0.819 1.00 97.69 92 ALA A C 1
ATOM 698 O O . ALA A 1 92 ? 3.115 -8.590 -0.027 1.00 97.69 92 ALA A O 1
ATOM 699 N N . GLU A 1 93 ? 3.906 -7.561 1.796 1.00 96.94 93 GLU A N 1
ATOM 700 C CA . GLU A 1 93 ? 5.079 -8.428 1.923 1.00 96.94 93 GLU A CA 1
ATOM 701 C C . GLU A 1 93 ? 4.707 -9.899 2.088 1.00 96.94 93 GLU A C 1
ATOM 703 O O . GLU A 1 93 ? 5.283 -10.761 1.426 1.00 96.94 93 GLU A O 1
ATOM 708 N N . ARG A 1 94 ? 3.711 -10.197 2.927 1.00 97.56 94 ARG A N 1
ATOM 709 C CA . ARG A 1 94 ? 3.265 -11.575 3.169 1.00 97.56 94 ARG A CA 1
ATOM 710 C C . ARG A 1 94 ? 2.458 -12.145 2.009 1.00 97.56 94 ARG A C 1
ATOM 712 O O . ARG A 1 94 ? 2.690 -13.289 1.636 1.00 97.56 94 ARG A O 1
ATOM 719 N N . ALA A 1 95 ? 1.539 -11.367 1.440 1.00 97.56 95 ALA A N 1
ATOM 720 C CA . ALA A 1 95 ? 0.673 -11.812 0.352 1.00 97.56 95 ALA A CA 1
ATOM 721 C C . ALA A 1 95 ? 1.443 -12.015 -0.959 1.00 97.56 95 ALA A C 1
ATOM 723 O O . ALA A 1 95 ? 1.108 -12.906 -1.732 1.00 97.56 95 ALA A O 1
ATOM 724 N N . LEU A 1 96 ? 2.470 -11.196 -1.205 1.00 96.94 96 LEU A N 1
ATOM 725 C CA . LEU A 1 96 ? 3.226 -11.191 -2.460 1.00 96.94 96 LEU A CA 1
ATOM 726 C C . LEU A 1 96 ? 4.630 -11.797 -2.318 1.00 96.94 96 LEU A C 1
ATOM 728 O O . LEU A 1 96 ? 5.369 -11.870 -3.296 1.00 96.94 96 LEU A O 1
ATOM 732 N N . GLY A 1 97 ? 5.023 -12.218 -1.112 1.00 95.94 97 GLY A N 1
ATOM 733 C CA . GLY A 1 97 ? 6.347 -12.786 -0.847 1.00 95.94 97 GLY A CA 1
ATOM 734 C C . G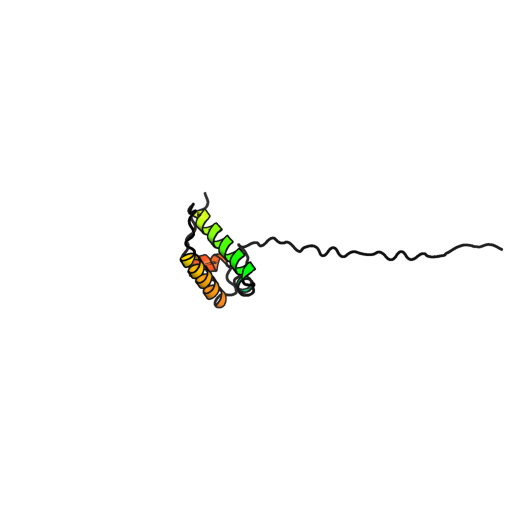LY A 1 97 ? 7.499 -11.795 -1.053 1.00 95.94 97 GLY A C 1
ATOM 735 O O . GLY A 1 97 ? 8.607 -12.207 -1.402 1.00 95.94 97 GLY A O 1
ATOM 736 N N . ILE A 1 98 ? 7.252 -10.495 -0.865 1.00 94.25 98 ILE A N 1
ATOM 737 C CA . ILE A 1 98 ? 8.253 -9.448 -1.096 1.00 94.25 98 ILE A CA 1
ATOM 738 C C . ILE A 1 98 ? 9.308 -9.486 0.010 1.00 94.25 98 ILE A C 1
ATOM 740 O O . ILE A 1 98 ? 9.001 -9.573 1.198 1.00 94.25 98 ILE A O 1
ATOM 744 N N . LYS A 1 99 ? 10.576 -9.373 -0.391 1.00 89.00 99 LYS A N 1
ATOM 745 C CA . LYS A 1 99 ? 11.713 -9.184 0.512 1.00 89.00 99 LYS A CA 1
ATOM 746 C C . LYS A 1 99 ? 12.431 -7.903 0.127 1.00 89.00 99 LYS A C 1
ATOM 748 O O . LYS A 1 99 ? 13.037 -7.830 -0.939 1.00 89.00 99 LYS A O 1
ATOM 753 N N . MET A 1 100 ? 12.352 -6.903 0.999 1.00 86.00 100 MET A N 1
ATOM 754 C CA . MET A 1 100 ? 13.002 -5.620 0.764 1.00 86.00 100 MET A CA 1
ATOM 755 C C . MET A 1 100 ? 14.531 -5.753 0.829 1.00 86.00 100 MET A C 1
ATOM 757 O O . MET A 1 100 ? 15.051 -6.410 1.739 1.00 86.00 100 MET A O 1
ATOM 761 N N . PRO A 1 101 ? 15.272 -5.115 -0.096 1.00 82.75 101 PRO A N 1
ATOM 762 C CA . PRO A 1 101 ? 16.710 -4.938 0.041 1.00 82.75 101 PRO A CA 1
ATOM 763 C C . PRO A 1 101 ? 17.046 -4.180 1.330 1.00 82.75 101 PRO A C 1
ATOM 765 O O . PRO A 1 101 ? 16.289 -3.316 1.776 1.00 82.75 101 PRO A O 1
ATOM 768 N N . LYS A 1 102 ? 18.203 -4.481 1.925 1.00 78.19 102 LYS A N 1
ATOM 769 C CA . LYS A 1 102 ? 18.674 -3.764 3.116 1.00 78.19 102 LYS A CA 1
ATOM 770 C C . LYS A 1 102 ? 18.920 -2.286 2.754 1.00 78.19 102 LYS A C 1
ATOM 772 O O . LYS A 1 102 ? 19.542 -2.045 1.714 1.00 78.19 102 LYS A O 1
ATOM 777 N N . PRO A 1 103 ? 18.464 -1.314 3.569 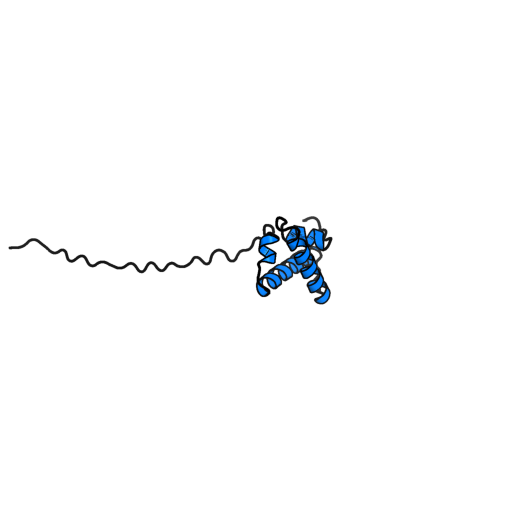1.00 71.88 103 PRO A N 1
ATOM 778 C CA . PRO A 1 103 ? 18.805 0.092 3.364 1.00 71.88 103 PRO A CA 1
ATOM 779 C C . PRO A 1 103 ? 20.330 0.252 3.307 1.00 71.88 103 PRO A C 1
ATOM 781 O O . PRO A 1 103 ? 21.035 -0.421 4.065 1.00 71.88 103 PRO A O 1
ATOM 784 N N . ARG A 1 104 ? 20.823 1.081 2.380 1.00 61.28 104 ARG A N 1
ATOM 785 C CA . ARG A 1 104 ? 22.244 1.452 2.318 1.00 61.28 104 ARG A CA 1
ATOM 786 C C . ARG A 1 104 ? 22.592 2.444 3.414 1.00 61.28 104 ARG A C 1
ATOM 788 O O . ARG A 1 104 ? 21.732 3.307 3.691 1.00 61.28 104 ARG A O 1
#